Protein AF-A0A0H4I428-F1 (afdb_monomer_lite)

InterPro domains:
  IPR001898 Solute carrier family 13 [PF00939] (28-108)
  IPR031312 Sodium/sulphate symporter, conserved site [PS01271] (58-74)
  IPR051679 Divalent Anion Sodium Symporter-Related Transporters [PTHR43652] (28-108)

Structure (mmCIF, N/CA/C/O backbone):
data_AF-A0A0H4I428-F1
#
_entry.id   AF-A0A0H4I428-F1
#
loop_
_atom_site.group_PDB
_atom_site.id
_atom_site.type_symbol
_atom_site.label_atom_id
_atom_site.label_alt_id
_atom_site.label_comp_id
_atom_site.label_asym_id
_atom_site.label_entity_id
_atom_site.label_seq_id
_atom_site.pdbx_PDB_ins_code
_atom_site.Cartn_x
_atom_site.Cartn_y
_atom_site.Cartn_z
_atom_site.occupancy
_atom_site.B_iso_or_equiv
_atom_site.auth_seq_id
_atom_site.auth_comp_id
_atom_site.auth_asym_id
_atom_site.auth_atom_id
_atom_site.pdbx_PDB_model_num
ATOM 1 N N . MET A 1 1 ? 15.130 -41.638 9.070 1.00 59.81 1 MET A N 1
ATOM 2 C CA . MET A 1 1 ? 14.266 -40.464 9.315 1.00 59.81 1 MET A CA 1
ATOM 3 C C . MET A 1 1 ? 12.855 -40.986 9.466 1.00 59.81 1 MET A C 1
ATOM 5 O O . MET A 1 1 ? 12.420 -41.717 8.585 1.00 59.81 1 MET A O 1
ATOM 9 N N . ASN A 1 2 ? 12.190 -40.700 10.587 1.00 83.44 2 ASN A N 1
ATOM 10 C CA . ASN A 1 2 ? 10.788 -41.086 10.753 1.00 83.44 2 ASN A CA 1
ATOM 11 C C . ASN A 1 2 ? 9.934 -40.316 9.740 1.00 83.44 2 ASN A C 1
ATOM 13 O O . ASN A 1 2 ? 10.283 -39.187 9.382 1.00 83.44 2 ASN A O 1
ATOM 17 N N . LEU A 1 3 ? 8.841 -40.929 9.278 1.00 80.94 3 LEU A N 1
ATOM 18 C CA . LEU A 1 3 ? 7.934 -40.348 8.282 1.00 80.94 3 LEU A CA 1
ATOM 19 C C . LEU A 1 3 ? 7.533 -38.908 8.667 1.00 80.94 3 LEU A C 1
ATOM 21 O O . LEU A 1 3 ? 7.576 -38.005 7.835 1.00 80.94 3 LEU A O 1
ATOM 25 N N . ASP A 1 4 ? 7.293 -38.677 9.958 1.00 81.00 4 ASP A N 1
ATOM 26 C CA . ASP A 1 4 ? 6.894 -37.387 10.532 1.00 81.00 4 ASP A CA 1
ATOM 27 C C . ASP A 1 4 ? 7.955 -36.287 10.368 1.00 81.00 4 ASP A C 1
ATOM 29 O O . ASP A 1 4 ? 7.639 -35.141 10.054 1.00 81.00 4 ASP A O 1
ATOM 33 N N . GLN A 1 5 ? 9.241 -36.626 10.505 1.00 78.50 5 GLN A N 1
ATOM 34 C CA . GLN A 1 5 ? 10.334 -35.666 10.309 1.00 78.50 5 GLN A CA 1
ATOM 35 C C . GLN A 1 5 ? 10.515 -35.310 8.830 1.00 78.50 5 GLN A C 1
ATOM 37 O O . GLN A 1 5 ? 10.822 -34.163 8.510 1.00 78.50 5 GLN A O 1
ATOM 42 N N . GLY A 1 6 ? 10.296 -36.269 7.923 1.00 88.12 6 GLY A N 1
ATOM 43 C CA . GLY A 1 6 ? 10.323 -36.014 6.480 1.00 88.12 6 GLY A CA 1
ATOM 44 C C . GLY A 1 6 ? 9.212 -35.058 6.046 1.00 88.12 6 GLY A C 1
ATOM 45 O O . GLY A 1 6 ? 9.447 -34.150 5.246 1.00 88.12 6 GLY A O 1
ATOM 46 N N . ILE A 1 7 ? 8.024 -35.207 6.638 1.00 82.56 7 ILE A N 1
ATOM 47 C CA . ILE A 1 7 ? 6.882 -34.320 6.398 1.00 82.56 7 ILE A CA 1
ATOM 48 C C . ILE A 1 7 ? 7.196 -32.895 6.877 1.00 82.56 7 ILE A C 1
ATOM 50 O O . ILE A 1 7 ? 7.042 -31.955 6.100 1.00 82.56 7 ILE A O 1
ATOM 54 N N . VAL A 1 8 ? 7.720 -32.714 8.096 1.00 84.44 8 VAL A N 1
ATOM 55 C CA . VAL A 1 8 ? 8.086 -31.383 8.628 1.00 84.44 8 VAL A CA 1
ATOM 56 C C . VAL A 1 8 ? 9.149 -30.692 7.770 1.00 84.44 8 VAL A C 1
ATOM 58 O O . VAL A 1 8 ? 9.008 -29.511 7.456 1.00 84.44 8 VAL A O 1
ATOM 61 N N . PHE A 1 9 ? 10.180 -31.417 7.330 1.00 86.25 9 PHE A N 1
ATOM 62 C CA . PHE A 1 9 ? 11.219 -30.861 6.456 1.00 86.25 9 PHE A CA 1
ATOM 63 C C . PHE A 1 9 ? 10.684 -30.444 5.087 1.00 86.25 9 PHE A C 1
ATOM 65 O O . PHE A 1 9 ? 11.079 -29.408 4.556 1.00 86.25 9 PHE A O 1
ATOM 72 N N . THR A 1 10 ? 9.762 -31.224 4.527 1.00 84.00 10 THR A N 1
ATOM 73 C CA . THR A 1 10 ? 9.141 -30.917 3.234 1.00 84.00 10 THR A CA 1
ATOM 74 C C . THR A 1 10 ? 8.229 -29.698 3.344 1.00 84.00 10 THR A C 1
ATOM 76 O O . THR A 1 10 ? 8.283 -28.811 2.499 1.00 84.00 10 THR A O 1
ATOM 79 N N . VAL A 1 11 ? 7.443 -29.601 4.419 1.00 77.81 11 VAL A N 1
ATOM 80 C CA . VAL A 1 11 ? 6.581 -28.443 4.697 1.00 77.81 11 VAL A CA 1
ATOM 81 C C . VAL A 1 11 ? 7.411 -27.174 4.904 1.00 77.81 11 VAL A C 1
ATOM 83 O O . VAL A 1 11 ? 7.077 -26.139 4.327 1.00 77.81 11 VAL A O 1
ATOM 86 N N . LEU A 1 12 ? 8.525 -27.249 5.641 1.00 79.19 12 LEU A N 1
ATOM 87 C CA . LEU A 1 12 ? 9.484 -26.144 5.774 1.00 79.19 12 LEU A CA 1
ATOM 88 C C . LEU A 1 12 ? 10.115 -25.773 4.428 1.00 79.19 12 LEU A C 1
ATOM 90 O O . LEU A 1 12 ? 10.189 -24.600 4.086 1.00 79.19 12 LEU A O 1
ATOM 94 N N . GLY A 1 13 ? 10.512 -26.760 3.626 1.00 83.00 13 GLY A N 1
ATOM 95 C CA . GLY A 1 13 ? 11.077 -26.528 2.298 1.00 83.00 13 GLY A CA 1
ATOM 96 C C . GLY A 1 13 ? 10.094 -25.847 1.345 1.00 83.00 13 GLY A C 1
ATOM 97 O O . GLY A 1 13 ? 10.470 -24.920 0.632 1.00 83.00 13 GLY A O 1
ATOM 98 N N . ILE A 1 14 ? 8.821 -26.252 1.371 1.00 72.94 14 ILE A N 1
ATOM 99 C CA . ILE A 1 14 ? 7.760 -25.669 0.541 1.00 72.94 14 ILE A CA 1
ATOM 100 C C . ILE A 1 14 ? 7.375 -24.271 1.031 1.00 72.94 14 ILE A C 1
ATOM 102 O O . ILE A 1 14 ? 7.207 -23.379 0.209 1.00 72.94 14 ILE A O 1
ATOM 106 N N . THR A 1 15 ? 7.260 -24.036 2.340 1.00 65.62 15 THR A N 1
ATOM 107 C CA . THR A 1 15 ? 6.995 -22.683 2.872 1.00 65.62 15 THR A CA 1
ATOM 108 C C . THR A 1 15 ? 8.147 -21.731 2.575 1.00 65.62 15 THR A C 1
ATOM 110 O O . THR A 1 15 ? 7.898 -20.619 2.118 1.00 65.62 15 THR A O 1
ATOM 113 N N . LEU A 1 16 ? 9.396 -22.184 2.703 1.00 64.75 16 LEU A N 1
ATOM 114 C CA . LEU A 1 16 ? 10.562 -21.440 2.230 1.00 64.75 16 LEU A CA 1
ATOM 115 C C . LEU A 1 16 ? 10.483 -21.184 0.716 1.00 64.75 16 LEU A C 1
ATOM 117 O O . LEU A 1 16 ? 10.717 -20.060 0.289 1.00 64.75 16 LEU A O 1
ATOM 121 N N . ALA A 1 17 ? 10.068 -22.160 -0.097 1.00 67.62 17 ALA A N 1
ATOM 122 C CA . ALA A 1 17 ? 9.919 -21.992 -1.546 1.00 67.62 17 ALA A CA 1
ATOM 123 C C . ALA A 1 17 ? 8.767 -21.058 -1.961 1.00 67.62 17 ALA A C 1
ATOM 125 O O . ALA A 1 17 ? 8.864 -20.341 -2.954 1.00 67.62 17 ALA A O 1
ATOM 126 N N . LEU A 1 18 ? 7.680 -21.026 -1.198 1.00 56.69 18 LEU A N 1
ATOM 127 C CA . LEU A 1 18 ? 6.572 -20.099 -1.414 1.00 56.69 18 LEU A CA 1
ATOM 128 C C . LEU A 1 18 ? 6.947 -18.674 -0.979 1.00 56.69 18 LEU A C 1
ATOM 130 O O . LEU A 1 18 ? 6.596 -17.722 -1.675 1.00 56.69 18 LEU A O 1
ATOM 134 N N . PHE A 1 19 ? 7.740 -18.522 0.087 1.00 59.03 19 PHE A N 1
ATOM 135 C CA . PHE A 1 19 ? 8.385 -17.253 0.440 1.00 59.03 19 PHE A CA 1
ATOM 136 C C . PHE A 1 19 ? 9.457 -16.824 -0.570 1.00 59.03 19 PHE A C 1
ATOM 138 O O . PHE A 1 19 ? 9.682 -15.629 -0.723 1.00 59.03 19 PHE A O 1
ATOM 145 N N . ILE A 1 20 ? 10.076 -17.738 -1.326 1.00 59.41 20 ILE A N 1
ATOM 146 C CA . ILE A 1 20 ? 10.992 -17.364 -2.420 1.00 59.41 20 ILE A CA 1
ATOM 147 C C . ILE A 1 20 ? 10.265 -16.539 -3.494 1.00 59.41 20 ILE A C 1
ATOM 149 O O . ILE A 1 20 ? 10.868 -15.653 -4.096 1.00 59.41 20 ILE A O 1
ATOM 153 N N . TRP A 1 21 ? 8.960 -16.752 -3.704 1.00 51.12 21 TRP A N 1
ATOM 154 C CA . TRP A 1 21 ? 8.186 -15.986 -4.689 1.00 51.12 21 TRP A CA 1
ATOM 155 C C . TRP A 1 21 ? 7.595 -14.678 -4.158 1.00 51.12 21 TRP A C 1
ATOM 157 O O . TRP A 1 21 ? 6.793 -14.059 -4.868 1.00 51.12 21 TRP A O 1
ATOM 167 N N . ASN A 1 22 ? 7.976 -14.296 -2.930 1.00 51.31 22 ASN A N 1
ATOM 168 C CA . ASN A 1 22 ? 7.474 -13.182 -2.138 1.00 51.31 22 ASN A CA 1
ATOM 169 C C . ASN A 1 22 ? 6.768 -12.117 -2.982 1.00 51.31 22 ASN A C 1
ATOM 171 O O . ASN A 1 22 ? 7.388 -11.231 -3.580 1.00 51.31 22 ASN A O 1
ATOM 175 N N . ARG A 1 23 ? 5.439 -12.215 -3.078 1.00 55.00 23 ARG A N 1
ATOM 176 C 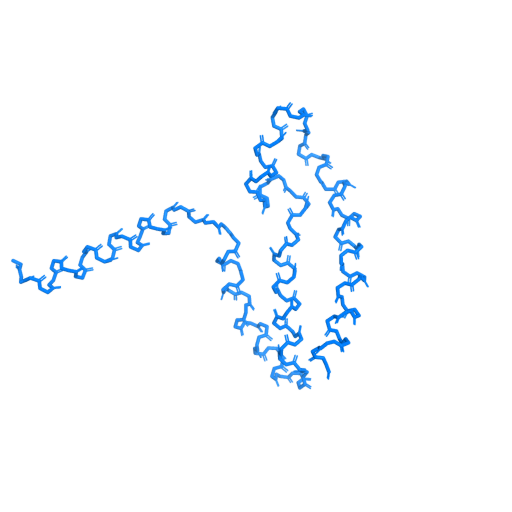CA . ARG A 1 23 ? 4.639 -11.166 -3.701 1.00 55.00 23 ARG A CA 1
ATOM 177 C C . ARG A 1 23 ? 4.609 -10.038 -2.674 1.00 55.00 23 ARG A C 1
ATOM 179 O O . ARG A 1 23 ? 3.663 -9.973 -1.900 1.00 55.00 23 ARG A O 1
ATOM 186 N N . LEU A 1 24 ? 5.660 -9.210 -2.710 1.00 54.12 24 LEU A N 1
ATOM 187 C CA . LEU A 1 24 ? 6.173 -8.162 -1.798 1.00 54.12 24 LEU A CA 1
ATOM 188 C C . LEU A 1 24 ? 5.172 -7.292 -1.001 1.00 54.12 24 LEU A C 1
ATOM 190 O O . LEU A 1 24 ? 5.583 -6.433 -0.233 1.00 54.12 24 LEU A O 1
ATOM 194 N N . ARG A 1 25 ? 3.863 -7.462 -1.175 1.00 56.91 25 ARG A N 1
ATOM 195 C CA . ARG A 1 25 ? 2.799 -6.667 -0.558 1.00 56.91 25 ARG A CA 1
ATOM 196 C C . ARG A 1 25 ? 2.066 -7.384 0.570 1.00 56.91 25 ARG A C 1
ATOM 198 O O . ARG A 1 25 ? 1.683 -6.711 1.519 1.00 56.91 25 ARG A O 1
ATOM 205 N N . PHE A 1 26 ? 1.883 -8.706 0.503 1.00 59.81 26 PHE A N 1
ATOM 206 C CA . PHE A 1 26 ? 1.251 -9.435 1.615 1.00 59.81 26 PHE A CA 1
ATOM 207 C C . PHE A 1 26 ? 2.121 -9.378 2.871 1.00 59.81 26 PHE A C 1
ATOM 209 O O . PHE A 1 26 ? 1.595 -9.157 3.957 1.00 59.81 26 PHE A O 1
ATOM 216 N N . ASP A 1 27 ? 3.440 -9.432 2.698 1.00 64.25 27 ASP A N 1
ATOM 217 C CA . ASP A 1 27 ? 4.408 -9.284 3.780 1.00 64.25 27 ASP A CA 1
ATOM 218 C C . ASP A 1 27 ? 4.307 -7.908 4.446 1.00 64.25 27 ASP A C 1
ATOM 220 O O . ASP A 1 27 ? 4.148 -7.826 5.659 1.00 64.25 27 ASP A O 1
ATOM 224 N N . VAL A 1 28 ? 4.275 -6.819 3.671 1.00 65.31 28 VAL A N 1
ATOM 225 C CA . VAL A 1 28 ? 4.169 -5.456 4.222 1.00 65.31 28 VAL A CA 1
ATOM 226 C C . VAL A 1 28 ? 2.853 -5.250 4.981 1.00 65.31 28 VAL A C 1
ATOM 228 O O . VAL A 1 28 ? 2.870 -4.699 6.079 1.00 65.31 28 VAL A O 1
ATOM 231 N N . VAL A 1 29 ? 1.719 -5.739 4.460 1.00 65.62 29 VAL A N 1
ATOM 232 C CA . VAL A 1 29 ? 0.440 -5.697 5.199 1.00 65.62 29 VAL A CA 1
ATOM 233 C C . VAL A 1 29 ? 0.511 -6.543 6.464 1.00 65.62 29 VAL A C 1
ATOM 235 O O . VAL A 1 29 ? 0.096 -6.077 7.519 1.00 65.62 29 VAL A O 1
ATOM 238 N N . SER A 1 30 ? 1.063 -7.757 6.384 1.00 67.75 30 SER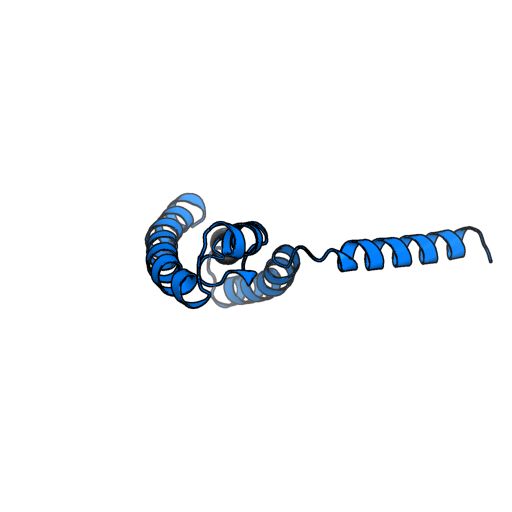 A N 1
ATOM 239 C CA . SER A 1 30 ? 1.192 -8.649 7.541 1.00 67.75 30 SER A CA 1
ATOM 240 C C . SER A 1 30 ? 2.076 -8.060 8.647 1.00 67.75 30 SER A C 1
ATOM 242 O O . SER A 1 30 ? 1.821 -8.307 9.822 1.00 67.75 30 SER A O 1
ATOM 244 N N . MET A 1 31 ? 3.062 -7.227 8.289 1.00 76.00 31 MET A N 1
ATOM 245 C CA . MET A 1 31 ? 3.913 -6.511 9.241 1.00 76.00 31 MET A CA 1
ATOM 246 C C . MET A 1 31 ? 3.243 -5.256 9.813 1.00 76.00 31 MET A C 1
ATOM 248 O O . MET A 1 31 ? 3.396 -4.967 10.998 1.00 76.00 31 MET A O 1
ATOM 252 N N . LEU A 1 32 ? 2.494 -4.506 8.998 1.00 82.12 32 LEU A N 1
ATOM 253 C CA . LEU A 1 32 ? 1.855 -3.255 9.423 1.00 82.12 32 LEU A CA 1
ATOM 254 C C . LEU A 1 32 ? 0.546 -3.473 10.192 1.00 82.12 32 LEU A C 1
ATOM 256 O O . LEU A 1 32 ? 0.233 -2.685 11.079 1.00 82.12 32 LEU A O 1
ATOM 260 N N . ALA A 1 33 ? -0.205 -4.536 9.899 1.00 83.81 33 ALA A N 1
ATOM 261 C CA . ALA A 1 33 ? -1.468 -4.853 10.566 1.00 83.81 33 ALA A CA 1
ATOM 262 C C . ALA A 1 33 ? -1.366 -4.950 12.106 1.00 83.81 33 ALA A C 1
ATOM 264 O O . ALA A 1 33 ? -2.161 -4.292 12.776 1.00 83.81 33 ALA A O 1
ATOM 265 N N . PRO A 1 34 ? -0.404 -5.682 12.710 1.00 85.06 34 PRO A N 1
ATOM 266 C CA . PRO A 1 34 ? -0.290 -5.744 14.171 1.00 85.06 34 PRO A CA 1
ATOM 267 C C . PRO A 1 34 ? 0.112 -4.402 14.803 1.00 85.06 34 PRO A C 1
ATOM 269 O O . PRO A 1 34 ? -0.328 -4.089 15.908 1.00 85.06 34 PRO A O 1
ATOM 272 N N . VAL A 1 35 ? 0.902 -3.579 14.104 1.00 87.50 35 VAL A N 1
ATOM 273 C CA . VAL A 1 35 ? 1.252 -2.219 14.555 1.00 87.50 35 VAL A CA 1
ATOM 274 C C . VAL A 1 35 ? 0.028 -1.304 14.507 1.00 87.50 35 VAL A C 1
ATOM 276 O O . VAL A 1 35 ? -0.234 -0.542 15.430 1.00 87.50 35 VAL A O 1
ATOM 279 N N . ALA A 1 36 ? -0.761 -1.399 13.444 1.00 86.38 36 ALA A N 1
ATOM 280 C CA . ALA A 1 36 ? -1.974 -0.613 13.2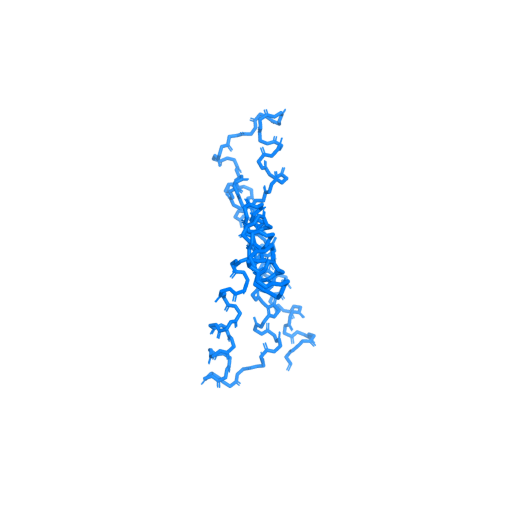92 1.00 86.38 36 ALA A CA 1
ATOM 281 C C . ALA A 1 36 ? -3.052 -1.012 14.314 1.00 86.38 36 ALA A C 1
ATOM 283 O O . ALA A 1 36 ? -3.720 -0.144 14.870 1.00 86.38 36 ALA A O 1
ATOM 284 N N 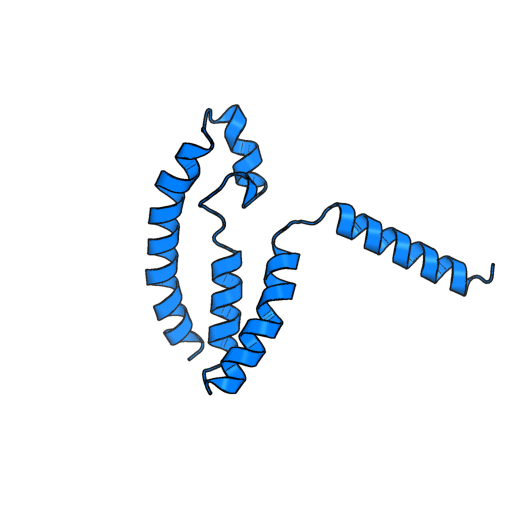. LEU A 1 37 ? -3.165 -2.306 14.626 1.00 89.06 37 LEU A N 1
ATOM 285 C CA . LEU A 1 37 ? -4.052 -2.832 15.664 1.00 89.06 37 LEU A CA 1
ATOM 286 C C . LEU A 1 37 ? -3.692 -2.295 17.057 1.00 89.06 37 LEU A C 1
ATOM 288 O O . LEU A 1 37 ? -4.571 -1.862 17.807 1.00 89.06 37 LEU A O 1
ATOM 292 N N . SER A 1 38 ? -2.402 -2.290 17.409 1.00 89.38 38 SER A N 1
ATOM 293 C CA . SER A 1 38 ? -1.954 -1.777 18.709 1.00 89.38 38 SER A CA 1
ATOM 294 C C . SER A 1 38 ? -2.170 -0.265 18.835 1.00 89.38 38 SER A C 1
ATOM 296 O O . SER A 1 38 ? -2.602 0.205 19.890 1.00 89.38 38 SER A O 1
ATOM 298 N N . LEU A 1 39 ? -1.970 0.490 17.750 1.00 89.06 39 LEU A N 1
ATOM 299 C CA . LEU A 1 39 ? -2.282 1.920 17.686 1.00 89.06 39 LEU A CA 1
ATOM 300 C C . LEU A 1 39 ? -3.785 2.193 17.801 1.00 89.06 39 LEU A C 1
ATOM 302 O O . LEU A 1 39 ? -4.176 3.057 18.583 1.00 89.06 39 LEU A O 1
ATOM 306 N N . ALA A 1 40 ? -4.624 1.440 17.083 1.00 89.69 40 ALA A N 1
ATOM 307 C CA . ALA A 1 40 ? -6.078 1.588 17.143 1.00 89.69 40 ALA A CA 1
ATOM 308 C C . ALA A 1 40 ? -6.607 1.375 18.568 1.00 89.69 40 ALA A C 1
ATOM 310 O O . ALA A 1 40 ? -7.385 2.180 19.079 1.00 89.69 40 ALA A O 1
ATOM 311 N N . THR A 1 41 ? -6.097 0.337 19.237 1.00 89.06 41 THR A N 1
ATOM 312 C CA . THR A 1 41 ? -6.446 0.015 20.626 1.00 89.06 41 THR A CA 1
ATOM 313 C C . THR A 1 41 ? -5.983 1.111 21.592 1.00 89.06 41 THR A C 1
ATOM 315 O O . THR A 1 41 ? -6.728 1.499 22.488 1.00 89.06 41 THR A O 1
ATOM 318 N N . SER A 1 42 ? -4.774 1.649 21.395 1.00 90.75 42 SER A N 1
ATOM 319 C CA . SER A 1 42 ? -4.198 2.689 22.264 1.00 90.75 42 SER A CA 1
ATOM 320 C C . SER A 1 42 ? -4.903 4.041 22.129 1.00 90.75 42 SER A C 1
ATOM 322 O O . SER A 1 42 ? -5.000 4.787 23.099 1.00 90.75 42 SER A O 1
ATOM 324 N N . LEU A 1 43 ? -5.388 4.360 20.928 1.00 90.25 43 LEU A N 1
ATOM 325 C CA . LEU A 1 43 ? -6.050 5.626 20.608 1.00 90.25 43 LEU A CA 1
ATOM 326 C C . LEU A 1 43 ? -7.584 5.549 20.690 1.00 90.25 43 LEU A C 1
ATOM 328 O O . LEU A 1 43 ? -8.246 6.553 20.445 1.00 90.25 43 LEU A O 1
ATOM 332 N N . ASN A 1 44 ? -8.142 4.384 21.045 1.00 89.00 44 ASN A N 1
ATOM 333 C CA . ASN A 1 44 ? -9.585 4.133 21.138 1.00 89.00 44 ASN A CA 1
ATOM 334 C C . ASN A 1 44 ? -10.348 4.522 19.852 1.00 89.00 44 ASN A C 1
ATOM 336 O O . ASN A 1 44 ? -11.405 5.147 19.888 1.00 89.00 44 ASN A O 1
ATOM 340 N N . VAL A 1 45 ? -9.771 4.178 18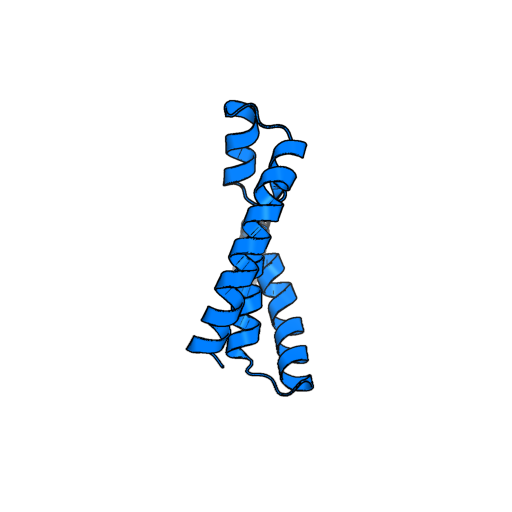.700 1.00 90.12 45 VAL A N 1
ATOM 341 C CA . VAL A 1 45 ? -10.365 4.384 17.368 1.00 90.12 45 VAL A CA 1
ATOM 342 C C . VAL A 1 45 ? -10.825 3.040 16.791 1.00 90.12 45 VAL A C 1
ATOM 344 O O . VAL A 1 45 ? -10.259 1.998 17.142 1.00 90.12 45 VAL A O 1
ATOM 347 N N . PRO A 1 46 ? -11.841 3.027 15.906 1.00 90.00 46 PRO A N 1
ATOM 348 C CA . PRO A 1 46 ? -12.399 1.794 15.367 1.00 90.00 46 PRO A CA 1
ATOM 349 C C . PRO A 1 46 ? -11.327 0.997 14.621 1.00 90.00 46 PRO A C 1
ATOM 351 O O . PRO A 1 46 ? -10.729 1.454 13.645 1.00 90.00 46 PRO A O 1
ATOM 354 N N . THR A 1 47 ? -11.074 -0.217 15.110 1.00 90.00 47 THR A N 1
ATOM 355 C CA . THR A 1 47 ? -9.997 -1.085 14.616 1.00 90.00 47 THR A CA 1
ATOM 356 C C . THR A 1 47 ? -10.218 -1.485 13.160 1.00 90.00 47 THR A C 1
ATOM 358 O O . THR A 1 47 ? -9.270 -1.471 12.377 1.00 90.00 47 THR A O 1
ATOM 361 N N . ASP A 1 48 ? -11.464 -1.759 12.775 1.00 89.88 48 ASP A N 1
ATOM 362 C CA . ASP A 1 48 ? -11.817 -2.153 11.409 1.00 89.88 48 ASP A CA 1
ATOM 363 C C . ASP A 1 48 ? -11.482 -1.049 10.398 1.00 89.88 48 ASP A C 1
ATOM 365 O O . ASP A 1 48 ? -10.882 -1.325 9.357 1.00 89.88 48 ASP A O 1
ATOM 369 N N . ALA A 1 49 ? -11.768 0.214 10.736 1.00 89.38 49 ALA A N 1
ATOM 370 C CA . ALA A 1 49 ? -11.422 1.365 9.904 1.00 89.38 49 ALA A CA 1
ATOM 371 C C . ALA A 1 49 ? -9.900 1.513 9.740 1.00 89.38 49 ALA A C 1
ATOM 373 O O . ALA A 1 49 ? -9.404 1.739 8.634 1.00 89.38 49 ALA A O 1
ATOM 374 N N . VAL A 1 50 ? -9.141 1.334 10.824 1.00 89.50 50 VAL A N 1
ATOM 375 C CA . VAL A 1 50 ? -7.673 1.424 10.800 1.00 89.50 50 VAL A CA 1
ATOM 376 C C . VAL A 1 50 ? -7.056 0.285 9.979 1.00 89.50 50 VAL A C 1
ATOM 378 O O . VAL A 1 50 ? -6.168 0.527 9.159 1.00 89.50 50 VAL A O 1
ATOM 381 N N . LEU A 1 51 ? -7.544 -0.949 10.131 1.00 90.00 51 LEU A N 1
ATOM 382 C CA . LEU A 1 51 ? -7.088 -2.089 9.331 1.00 90.00 51 LEU A CA 1
ATOM 383 C C . LEU A 1 51 ? -7.433 -1.916 7.847 1.00 90.00 51 LEU A C 1
ATOM 385 O O . LEU A 1 51 ? -6.605 -2.224 6.985 1.00 90.00 51 LEU A O 1
ATOM 389 N N . MET A 1 52 ? -8.610 -1.368 7.538 1.00 90.00 52 MET A N 1
ATOM 390 C CA . MET A 1 52 ? -9.001 -1.092 6.158 1.00 90.00 52 MET A CA 1
ATOM 391 C C . MET A 1 52 ? -8.146 0.023 5.539 1.00 90.00 52 MET A C 1
ATOM 393 O O . MET A 1 52 ? -7.742 -0.083 4.380 1.00 90.00 52 MET A O 1
ATOM 397 N N . ALA A 1 53 ? -7.762 1.038 6.319 1.00 88.62 53 ALA A N 1
ATOM 398 C CA . ALA A 1 53 ? -6.812 2.060 5.883 1.00 88.62 53 ALA A CA 1
ATOM 399 C C . ALA A 1 53 ? -5.432 1.467 5.543 1.00 88.62 53 ALA A C 1
ATOM 401 O O . ALA A 1 53 ? -4.858 1.803 4.504 1.00 88.62 53 ALA A O 1
ATOM 402 N N . VAL A 1 54 ? -4.922 0.529 6.352 1.00 87.75 54 VAL A N 1
ATOM 403 C CA . VAL A 1 54 ? -3.667 -0.192 6.059 1.00 87.75 54 VAL A CA 1
ATOM 404 C C . VAL A 1 54 ? -3.788 -1.027 4.786 1.00 87.75 54 VAL A C 1
ATOM 406 O O . VAL A 1 54 ? -2.904 -0.973 3.927 1.00 87.75 54 VAL A O 1
ATOM 409 N N . ALA A 1 55 ? -4.885 -1.772 4.632 1.00 86.50 55 ALA A N 1
ATOM 410 C CA . ALA A 1 55 ? -5.134 -2.585 3.444 1.00 86.50 55 ALA A CA 1
ATOM 411 C C . ALA A 1 55 ? -5.195 -1.729 2.167 1.00 86.50 55 ALA A C 1
ATOM 413 O O . ALA A 1 55 ? -4.641 -2.107 1.126 1.00 86.50 55 ALA A O 1
ATOM 414 N N . MET A 1 56 ? -5.815 -0.550 2.252 1.00 88.12 56 MET A N 1
ATOM 415 C CA . MET A 1 56 ? -5.934 0.369 1.127 1.00 88.12 56 MET A CA 1
ATOM 416 C C . MET A 1 56 ? -4.588 1.018 0.776 1.00 88.12 56 MET A C 1
ATOM 418 O O . MET A 1 56 ? -4.204 1.030 -0.394 1.00 88.12 56 MET A O 1
ATOM 422 N N . GLY A 1 57 ? -3.817 1.453 1.778 1.00 84.19 57 GLY A N 1
ATOM 423 C CA . GLY A 1 57 ? -2.477 2.018 1.586 1.00 84.19 57 GLY A CA 1
ATOM 424 C C . GLY A 1 57 ? -1.476 1.021 0.992 1.00 84.19 57 GLY A C 1
ATOM 425 O O . GLY A 1 57 ? -0.727 1.343 0.069 1.00 84.19 57 GLY A O 1
ATOM 426 N N . ALA A 1 58 ? -1.509 -0.235 1.437 1.00 82.19 58 ALA A N 1
ATOM 427 C CA . ALA A 1 58 ? -0.698 -1.291 0.833 1.00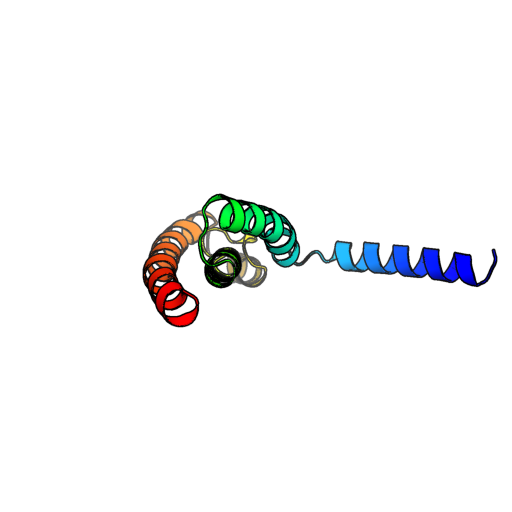 82.19 58 ALA A CA 1
ATOM 428 C C . ALA A 1 58 ? -1.159 -1.665 -0.583 1.00 82.19 58 ALA A C 1
ATOM 430 O O . ALA A 1 58 ? -0.403 -2.252 -1.368 1.00 82.19 58 ALA A O 1
ATOM 431 N N . SER A 1 59 ? -2.403 -1.322 -0.926 1.00 82.31 59 SER A N 1
ATOM 432 C CA . SER A 1 59 ? -2.940 -1.541 -2.259 1.00 82.31 59 SER A CA 1
ATOM 433 C C . SER A 1 59 ? -2.457 -0.491 -3.275 1.00 82.31 59 SER A C 1
ATOM 435 O O . SER A 1 59 ? -2.276 -0.805 -4.458 1.00 82.31 59 SER A O 1
ATOM 437 N N . SER A 1 60 ? -2.159 0.726 -2.817 1.00 82.69 60 SER A N 1
ATOM 438 C CA . SER A 1 60 ? -1.767 1.881 -3.632 1.00 82.69 60 SER A CA 1
ATOM 439 C C . SER A 1 60 ? -0.254 1.994 -3.875 1.00 82.69 60 SER A C 1
ATOM 441 O O . SER A 1 60 ? 0.392 2.950 -3.457 1.00 82.69 60 SER A O 1
ATOM 443 N N . ALA A 1 61 ? 0.341 1.032 -4.584 1.00 82.25 61 ALA A N 1
ATOM 444 C CA . ALA A 1 61 ? 1.769 1.080 -4.932 1.00 82.25 61 ALA A CA 1
ATOM 445 C C . ALA A 1 61 ? 2.014 1.746 -6.300 1.00 82.25 61 ALA A C 1
ATOM 447 O O . ALA A 1 61 ? 2.372 1.084 -7.275 1.00 82.25 61 ALA A O 1
ATOM 448 N N . PHE A 1 62 ? 1.777 3.056 -6.378 1.00 82.06 62 PHE A N 1
ATOM 449 C CA . PHE A 1 62 ? 1.845 3.811 -7.640 1.00 82.06 62 PHE A CA 1
ATOM 450 C C . PHE A 1 62 ? 3.157 4.566 -7.846 1.00 82.06 62 PHE A C 1
ATOM 452 O O . PHE A 1 62 ? 3.566 4.792 -8.979 1.00 82.06 62 PHE A O 1
ATOM 459 N N . MET A 1 63 ? 3.818 4.967 -6.758 1.00 82.19 63 MET A N 1
ATOM 460 C CA . MET A 1 63 ? 4.956 5.891 -6.814 1.00 82.19 63 MET A CA 1
ATOM 461 C C . MET A 1 63 ? 6.232 5.298 -7.413 1.00 82.19 63 MET A C 1
ATOM 463 O O . MET A 1 63 ? 7.103 6.055 -7.834 1.00 82.19 63 MET A O 1
ATOM 467 N N . THR A 1 64 ? 6.378 3.972 -7.432 1.00 84.88 64 THR A N 1
ATOM 468 C CA . THR A 1 64 ? 7.589 3.312 -7.929 1.00 84.88 64 THR A CA 1
ATOM 469 C C . THR A 1 64 ? 7.249 2.119 -8.824 1.00 84.88 64 THR A C 1
ATOM 471 O O . THR A 1 64 ? 6.253 1.424 -8.590 1.00 84.88 64 THR A O 1
ATOM 474 N N . PRO A 1 65 ? 8.097 1.817 -9.823 1.00 77.44 65 PRO A N 1
ATOM 475 C CA . PRO A 1 65 ? 7.909 0.651 -10.686 1.00 77.44 65 PRO A CA 1
ATOM 476 C C . PRO A 1 65 ? 8.070 -0.672 -9.923 1.00 77.44 65 PRO A C 1
ATOM 478 O O . PRO A 1 65 ? 7.434 -1.666 -10.260 1.00 77.44 65 PRO A O 1
ATOM 481 N N . ILE A 1 66 ? 8.862 -0.680 -8.846 1.00 79.81 66 ILE A N 1
ATOM 482 C CA . ILE A 1 66 ? 9.083 -1.854 -7.984 1.00 79.81 66 ILE A CA 1
ATOM 483 C C . ILE A 1 66 ? 7.871 -2.104 -7.063 1.00 79.81 66 ILE A C 1
ATOM 485 O O . ILE A 1 66 ? 7.685 -3.208 -6.557 1.00 79.81 66 ILE A O 1
ATOM 489 N N . GLY A 1 67 ? 6.997 -1.106 -6.878 1.00 71.56 67 GLY A N 1
ATOM 490 C CA . GLY A 1 67 ? 5.835 -1.196 -5.993 1.00 71.56 67 GLY A CA 1
ATOM 491 C C . GLY A 1 67 ? 4.807 -2.261 -6.397 1.00 71.56 67 GLY A C 1
ATOM 492 O O . GLY A 1 67 ? 4.086 -2.791 -5.547 1.00 71.56 67 GLY A O 1
ATOM 493 N N . HIS A 1 68 ? 4.733 -2.622 -7.680 1.00 79.12 68 HIS A N 1
ATOM 494 C CA . HIS A 1 68 ? 3.904 -3.732 -8.137 1.00 79.12 68 HIS A CA 1
ATOM 495 C C . HIS A 1 68 ? 4.496 -4.389 -9.385 1.00 79.12 68 HIS A C 1
ATOM 497 O O . HIS A 1 68 ? 4.957 -3.701 -10.290 1.00 79.12 68 HIS A O 1
ATOM 503 N N . ARG A 1 69 ? 4.406 -5.724 -9.493 1.00 75.06 69 ARG A N 1
ATOM 504 C CA . ARG A 1 69 ? 4.962 -6.463 -10.647 1.00 75.06 69 ARG A CA 1
ATOM 505 C C . ARG A 1 69 ? 4.424 -5.969 -11.988 1.00 75.06 69 ARG A C 1
ATOM 507 O O . ARG A 1 69 ? 5.170 -5.912 -12.952 1.00 75.06 69 ARG A O 1
ATOM 514 N N . SER A 1 70 ? 3.152 -5.573 -12.035 1.00 81.44 70 SER A N 1
ATOM 515 C CA . SER A 1 70 ? 2.560 -5.009 -13.255 1.00 81.44 70 SER A CA 1
ATOM 516 C C . SER A 1 70 ? 3.243 -3.713 -13.699 1.00 81.44 70 SER A C 1
ATOM 518 O O . SER A 1 70 ? 3.375 -3.490 -14.893 1.00 81.44 70 SER A O 1
ATOM 520 N N . ASN A 1 71 ? 3.692 -2.880 -12.758 1.00 83.50 71 ASN A N 1
ATOM 521 C CA . ASN A 1 71 ? 4.363 -1.620 -13.068 1.00 83.50 71 ASN A CA 1
ATOM 522 C C . ASN A 1 71 ? 5.761 -1.903 -13.638 1.00 83.50 71 ASN A C 1
ATOM 524 O O . ASN A 1 71 ? 6.130 -1.382 -14.685 1.00 83.50 71 ASN A O 1
ATOM 528 N N . ALA A 1 72 ? 6.506 -2.815 -13.008 1.00 83.06 72 ALA A N 1
ATOM 529 C CA . ALA A 1 72 ? 7.808 -3.248 -13.510 1.00 83.06 72 ALA A CA 1
ATOM 530 C C . ALA A 1 72 ? 7.726 -3.859 -14.923 1.00 83.06 72 ALA A C 1
ATOM 532 O O . ALA A 1 72 ? 8.556 -3.546 -15.768 1.00 83.06 72 ALA A O 1
ATOM 533 N N . LEU A 1 73 ? 6.702 -4.677 -15.199 1.00 85.94 73 LEU A N 1
ATOM 534 C CA . LEU A 1 73 ? 6.509 -5.320 -16.507 1.00 85.94 73 LEU A CA 1
ATOM 535 C C . LEU A 1 73 ? 6.208 -4.330 -17.640 1.00 85.94 73 LEU A C 1
ATOM 537 O O . LEU A 1 73 ? 6.565 -4.592 -18.783 1.00 85.94 73 LEU A O 1
ATOM 541 N N . VAL A 1 74 ? 5.540 -3.215 -17.340 1.00 86.50 74 VAL A N 1
ATOM 542 C CA . VAL A 1 74 ? 5.171 -2.201 -18.342 1.00 86.50 74 VAL A CA 1
ATOM 543 C C . VAL A 1 74 ? 6.267 -1.147 -18.512 1.00 86.50 74 VAL A C 1
ATOM 545 O O . VAL A 1 74 ? 6.295 -0.457 -19.526 1.00 86.50 74 VAL A O 1
ATOM 548 N N . MET A 1 75 ? 7.193 -1.027 -17.558 1.00 86.38 75 MET A N 1
ATOM 549 C CA . MET A 1 75 ? 8.229 0.004 -17.581 1.00 86.38 75 MET A CA 1
ATOM 550 C C . MET A 1 75 ? 9.104 -0.064 -18.843 1.00 86.38 75 MET A C 1
ATOM 552 O O . MET A 1 75 ? 9.244 0.945 -19.529 1.00 86.38 75 MET A O 1
ATOM 556 N N . GLU A 1 76 ? 9.646 -1.240 -19.170 1.00 84.94 76 GLU A N 1
ATOM 557 C CA . GLU A 1 76 ? 10.542 -1.412 -20.322 1.00 84.94 76 GLU A CA 1
ATOM 558 C C . GLU A 1 76 ? 9.800 -1.331 -21.677 1.00 84.94 76 GLU A C 1
ATOM 560 O O . GLU A 1 76 ? 10.192 -0.506 -22.503 1.00 84.94 76 GLU A O 1
ATOM 565 N N . PRO A 1 77 ? 8.686 -2.059 -21.923 1.00 90.62 77 PRO A N 1
ATOM 566 C CA . PRO A 1 77 ? 7.966 -1.970 -23.200 1.00 90.62 77 PRO A CA 1
ATOM 567 C C . PRO A 1 77 ? 7.222 -0.642 -23.392 1.00 90.62 77 PRO A C 1
ATOM 569 O O . PRO A 1 77 ? 6.963 -0.235 -24.521 1.00 90.62 77 PRO A O 1
ATOM 572 N N . GLY A 1 78 ? 6.851 0.026 -22.297 1.00 85.19 78 GLY A N 1
ATOM 573 C CA . GLY A 1 78 ? 6.157 1.314 -22.310 1.00 85.19 78 GLY A CA 1
ATOM 574 C C . GLY A 1 78 ? 7.084 2.523 -22.421 1.00 85.19 78 GLY A C 1
ATOM 575 O O . GLY A 1 78 ? 6.592 3.646 -22.479 1.00 85.19 78 GLY A O 1
ATOM 576 N N . GLY A 1 79 ? 8.408 2.320 -22.428 1.00 87.50 79 GLY A N 1
ATOM 577 C CA . GLY A 1 79 ? 9.388 3.408 -22.486 1.00 87.50 79 GLY A CA 1
ATOM 578 C C . GLY A 1 79 ? 9.370 4.332 -21.263 1.00 87.50 79 GLY A C 1
ATOM 579 O O . GLY A 1 79 ? 9.851 5.461 -21.349 1.00 87.50 79 GLY A O 1
ATOM 580 N N . TYR A 1 80 ? 8.813 3.881 -20.133 1.00 87.94 80 TYR A N 1
ATOM 581 C CA . TYR A 1 80 ? 8.725 4.676 -18.910 1.00 87.94 80 TYR A CA 1
ATOM 582 C C . TYR A 1 80 ? 10.057 4.680 -18.163 1.00 87.94 80 TYR A C 1
ATOM 584 O O . TYR A 1 80 ? 10.685 3.640 -17.959 1.00 87.94 80 TYR A O 1
ATOM 592 N N . GLN A 1 81 ? 10.458 5.844 -17.663 1.00 86.38 81 GLN A N 1
ATOM 593 C CA . GLN A 1 81 ? 11.593 5.966 -16.759 1.00 86.38 81 GLN A CA 1
ATOM 594 C C . GLN A 1 81 ? 11.139 5.847 -15.300 1.00 86.38 81 GLN A C 1
ATOM 596 O O . GLN A 1 81 ? 9.985 6.097 -14.950 1.00 86.38 81 GLN A O 1
ATOM 601 N N . PHE A 1 82 ? 12.068 5.511 -14.400 1.00 82.12 82 PHE A N 1
ATOM 602 C CA . PHE A 1 82 ? 11.774 5.420 -12.963 1.00 82.12 82 PHE A CA 1
ATOM 603 C C . PHE A 1 82 ? 11.185 6.738 -12.420 1.00 82.12 82 PHE A C 1
ATOM 605 O O . PHE A 1 82 ? 10.299 6.735 -11.568 1.00 82.12 82 PHE A O 1
ATOM 612 N N . GLY A 1 83 ? 11.647 7.871 -12.963 1.00 83.62 83 GLY A N 1
ATOM 613 C CA . GLY A 1 83 ? 11.176 9.213 -12.627 1.00 83.62 83 GLY A CA 1
ATOM 614 C C . GLY A 1 83 ? 9.747 9.539 -13.081 1.00 83.62 83 GLY A C 1
ATOM 615 O O . GLY A 1 83 ? 9.163 10.488 -12.566 1.00 83.62 83 GLY A O 1
ATOM 616 N N . ASP A 1 84 ? 9.153 8.772 -13.992 1.00 86.19 84 ASP A N 1
ATOM 617 C CA . ASP A 1 84 ? 7.789 9.037 -14.468 1.00 86.19 84 ASP A CA 1
ATOM 618 C C . ASP A 1 84 ? 6.734 8.500 -13.493 1.00 86.19 84 ASP A C 1
ATOM 620 O O . ASP A 1 84 ? 5.661 9.087 -13.330 1.00 86.19 84 ASP A O 1
ATOM 624 N N . TYR A 1 85 ? 7.075 7.434 -12.763 1.00 86.19 85 TYR A N 1
ATOM 625 C CA . TYR A 1 85 ? 6.179 6.781 -11.810 1.00 86.19 85 TYR A CA 1
ATOM 626 C C . TYR A 1 85 ? 5.801 7.670 -10.634 1.00 86.19 85 TYR A C 1
ATOM 628 O O . TYR A 1 85 ? 4.634 7.717 -10.266 1.00 86.19 85 TYR A O 1
ATOM 636 N N . TRP A 1 86 ? 6.739 8.410 -10.044 1.00 84.50 86 TRP A N 1
ATOM 637 C CA . TRP A 1 86 ? 6.397 9.262 -8.901 1.00 84.50 86 TRP A CA 1
ATOM 638 C C . TRP A 1 86 ? 5.606 10.508 -9.328 1.00 84.50 86 TRP A C 1
ATOM 640 O O . TRP A 1 86 ? 4.730 10.946 -8.587 1.00 84.50 86 TRP A O 1
ATOM 650 N N . ARG A 1 87 ? 5.848 11.035 -10.540 1.00 86.88 87 ARG A N 1
ATOM 651 C CA . ARG A 1 87 ? 5.134 12.201 -11.094 1.00 86.88 87 ARG A CA 1
ATOM 652 C C . ARG A 1 87 ? 3.643 11.939 -11.288 1.00 86.88 87 ARG A C 1
ATOM 654 O O . ARG A 1 87 ? 2.843 12.833 -11.038 1.00 86.88 87 ARG A O 1
ATOM 661 N N . LEU A 1 88 ? 3.273 10.729 -11.709 1.00 85.44 88 LEU A N 1
ATOM 662 C CA . LEU A 1 88 ? 1.871 10.309 -11.842 1.00 85.44 88 LEU A CA 1
ATOM 663 C C . LEU A 1 88 ? 1.342 9.630 -10.574 1.00 85.44 88 LEU A C 1
ATOM 665 O O . LEU A 1 88 ? 0.193 9.828 -10.184 1.00 85.44 88 LEU A O 1
ATOM 669 N N . GLY A 1 89 ? 2.188 8.856 -9.902 1.00 86.44 89 GLY A N 1
ATOM 670 C CA . GLY A 1 89 ? 1.829 8.085 -8.722 1.00 86.44 89 GLY A CA 1
ATOM 671 C C . GLY A 1 89 ? 1.526 8.946 -7.503 1.00 86.44 89 GLY A C 1
ATOM 672 O O . GLY A 1 89 ? 0.640 8.584 -6.733 1.00 86.44 89 GLY A O 1
ATOM 673 N N . LEU A 1 90 ? 2.195 10.089 -7.324 1.00 88.31 90 LEU A N 1
ATOM 674 C CA . LEU A 1 90 ? 1.927 10.994 -6.204 1.00 88.31 90 LEU A CA 1
ATOM 675 C C . LEU A 1 90 ? 0.540 11.661 -6.312 1.00 88.31 90 LEU A C 1
ATOM 677 O O . LEU A 1 90 ? -0.232 11.517 -5.363 1.00 88.31 90 LEU A O 1
ATOM 681 N N . PRO A 1 91 ? 0.146 12.280 -7.448 1.00 91.12 91 PRO A N 1
ATOM 682 C CA . PRO A 1 91 ? -1.228 12.742 -7.653 1.00 91.12 91 PRO A CA 1
ATOM 683 C C . PRO A 1 91 ? -2.272 11.644 -7.426 1.00 91.12 91 PRO A C 1
ATOM 685 O O . PRO A 1 91 ? -3.264 11.867 -6.735 1.00 91.12 91 PRO A O 1
ATOM 688 N N . LEU A 1 92 ? -2.028 10.436 -7.948 1.00 89.00 92 LEU A N 1
ATOM 689 C CA . LEU A 1 92 ? -2.950 9.310 -7.792 1.00 89.00 92 LEU A CA 1
ATOM 690 C C . LEU A 1 92 ? -3.084 8.876 -6.325 1.00 89.00 92 LEU A C 1
ATOM 692 O O . LEU A 1 92 ? -4.186 8.610 -5.855 1.00 89.00 92 LEU A O 1
ATOM 696 N N . SER A 1 93 ? -1.973 8.852 -5.586 1.00 87.88 93 SER A N 1
ATOM 697 C CA . SER A 1 93 ? -1.958 8.504 -4.160 1.00 87.88 93 SER A CA 1
ATOM 698 C C . SER A 1 93 ? -2.723 9.531 -3.322 1.00 87.88 93 SER A C 1
ATOM 700 O O . SER A 1 93 ? -3.441 9.153 -2.397 1.00 87.88 93 SER A O 1
ATOM 702 N N . ILE A 1 94 ? -2.632 10.820 -3.671 1.00 90.75 94 ILE A N 1
ATOM 703 C CA . ILE A 1 94 ? -3.412 11.885 -3.023 1.00 90.75 94 ILE A CA 1
ATOM 704 C C . ILE A 1 94 ? -4.905 11.678 -3.277 1.00 90.75 94 ILE A C 1
ATOM 706 O O . ILE A 1 94 ? -5.680 11.686 -2.326 1.00 90.75 94 ILE A O 1
ATOM 710 N N . ILE A 1 95 ? -5.308 11.438 -4.528 1.00 92.75 95 ILE A N 1
ATOM 711 C CA . ILE A 1 95 ? -6.714 11.184 -4.878 1.00 92.75 95 ILE A CA 1
ATOM 712 C C . ILE A 1 95 ? -7.243 9.976 -4.103 1.00 92.75 95 ILE A C 1
ATOM 714 O O . ILE A 1 95 ? -8.296 10.059 -3.475 1.00 92.75 95 ILE A O 1
ATOM 718 N N . VAL A 1 96 ? -6.492 8.871 -4.092 1.00 91.75 96 VAL A N 1
ATOM 719 C CA . VAL A 1 96 ? -6.872 7.672 -3.340 1.00 91.75 96 VAL A CA 1
ATOM 720 C C . VAL A 1 96 ? -6.998 7.977 -1.855 1.00 91.75 96 VAL A C 1
ATOM 722 O O . VAL A 1 96 ? -7.976 7.559 -1.256 1.00 91.75 96 VAL A O 1
ATOM 725 N N . THR A 1 97 ? -6.087 8.745 -1.262 1.00 88.81 97 THR A N 1
ATOM 726 C CA . THR A 1 97 ? -6.171 9.106 0.163 1.00 88.81 97 THR A CA 1
ATOM 727 C C . THR A 1 97 ? -7.406 9.963 0.452 1.00 88.81 97 THR A C 1
ATOM 729 O O . THR A 1 97 ? -8.159 9.667 1.377 1.00 88.81 97 THR A O 1
ATOM 732 N N . VAL A 1 98 ? -7.660 10.987 -0.367 1.00 93.06 98 VAL A N 1
ATOM 733 C CA . VAL A 1 98 ? -8.796 11.909 -0.204 1.00 93.06 98 VAL A CA 1
ATOM 734 C C . VAL A 1 98 ? -10.140 11.201 -0.375 1.00 93.06 98 VAL A C 1
ATOM 736 O O . VAL A 1 98 ? -11.104 11.587 0.274 1.00 93.06 98 VAL A O 1
ATOM 739 N N . VAL A 1 99 ? -10.218 10.166 -1.213 1.00 93.81 99 VAL A N 1
ATOM 740 C CA . VAL A 1 99 ? -11.454 9.398 -1.440 1.00 93.81 99 VAL A CA 1
ATOM 741 C C . VAL A 1 99 ? -11.593 8.234 -0.455 1.00 93.81 99 VAL A C 1
ATOM 743 O O . VAL A 1 99 ? -12.679 7.997 0.070 1.00 93.81 99 VAL A O 1
ATOM 746 N N . ALA A 1 100 ? -10.512 7.506 -0.179 1.00 91.50 100 ALA A N 1
ATOM 747 C CA . ALA A 1 100 ? -10.546 6.323 0.672 1.00 91.50 100 ALA A CA 1
ATOM 748 C C . ALA A 1 100 ? -10.823 6.682 2.130 1.00 91.50 100 ALA A C 1
ATOM 750 O O . ALA A 1 100 ? -11.631 6.011 2.752 1.00 91.50 100 ALA A O 1
ATOM 751 N N . VAL A 1 101 ? -10.214 7.739 2.675 1.00 91.12 101 VAL A N 1
ATOM 752 C CA . VAL A 1 101 ? -10.425 8.132 4.079 1.00 91.12 101 VAL A CA 1
ATOM 753 C C . VAL A 1 101 ? -11.907 8.389 4.407 1.00 91.12 101 VAL A C 1
ATOM 755 O O . VAL A 1 101 ? -12.408 7.740 5.324 1.00 91.12 101 VAL A O 1
ATOM 758 N N . PRO A 1 102 ? -12.654 9.252 3.688 1.00 92.75 102 PRO A N 1
ATOM 759 C CA . PRO A 1 102 ? -14.068 9.474 3.990 1.00 92.75 102 PRO A CA 1
ATOM 760 C C . PRO A 1 102 ? -14.927 8.235 3.730 1.00 92.75 102 PRO A C 1
ATOM 762 O O . PRO A 1 102 ? -15.835 7.968 4.508 1.00 92.75 102 PRO A O 1
ATOM 765 N N . MET A 1 103 ? -14.629 7.445 2.693 1.00 91.81 103 MET A N 1
ATOM 766 C CA . MET A 1 103 ? -15.340 6.186 2.442 1.00 91.81 103 MET A CA 1
ATOM 767 C C . MET A 1 103 ? -15.117 5.169 3.562 1.00 91.81 103 MET A C 1
ATOM 769 O O . MET A 1 103 ? -16.058 4.497 3.976 1.00 91.81 103 MET A O 1
ATOM 773 N N . ILE A 1 104 ? -13.887 5.072 4.071 1.00 92.44 104 ILE A N 1
ATOM 774 C CA . ILE A 1 104 ? -13.552 4.164 5.163 1.00 92.44 104 ILE A CA 1
ATOM 775 C C . ILE A 1 104 ? -14.279 4.593 6.437 1.00 92.44 104 ILE A C 1
ATOM 777 O O . ILE A 1 104 ? -14.903 3.768 7.095 1.00 92.44 104 ILE A O 1
ATOM 781 N N . MET A 1 105 ? -14.258 5.889 6.749 1.00 90.38 105 MET A N 1
ATOM 782 C CA . MET A 1 105 ? -14.987 6.427 7.898 1.00 90.38 105 MET A CA 1
ATOM 783 C C . MET A 1 105 ? -16.504 6.269 7.745 1.00 90.38 105 MET A C 1
ATOM 785 O O . MET A 1 105 ? -17.198 6.094 8.731 1.00 90.38 105 MET A O 1
ATOM 789 N N . TRP A 1 106 ? -17.044 6.309 6.528 1.00 92.38 106 TRP A N 1
ATOM 790 C CA . TRP A 1 106 ? -18.482 6.146 6.323 1.00 92.38 106 TRP A CA 1
ATOM 791 C C . TRP A 1 106 ? -18.969 4.700 6.500 1.00 92.38 106 TRP A C 1
ATOM 793 O O . TRP A 1 106 ? -20.114 4.485 6.888 1.00 92.38 106 TRP A O 1
ATOM 803 N N . VAL A 1 107 ? -18.123 3.713 6.200 1.00 93.12 107 VAL A N 1
ATOM 804 C CA . VAL A 1 107 ? -18.507 2.292 6.215 1.00 93.12 107 VAL A CA 1
ATOM 805 C C . VAL A 1 107 ? -18.049 1.566 7.486 1.00 93.12 107 VAL A C 1
ATOM 807 O O . VAL A 1 107 ? -18.731 0.639 7.916 1.00 93.12 107 VAL A O 1
ATOM 810 N N . TRP A 1 108 ? -16.915 1.959 8.081 1.00 87.94 108 TRP A N 1
ATOM 811 C CA . TRP A 1 108 ? -16.280 1.243 9.202 1.00 87.94 108 TRP A CA 1
ATOM 812 C C . TRP A 1 108 ? -16.063 2.079 10.475 1.00 87.94 108 TRP A C 1
ATOM 814 O O . TRP A 1 108 ? -15.538 1.524 11.445 1.00 87.94 108 TRP A O 1
ATOM 824 N N . ALA A 1 109 ? -16.401 3.375 10.493 1.00 75.44 109 ALA A N 1
ATOM 825 C CA . ALA A 1 109 ? -16.425 4.163 11.735 1.00 75.44 109 ALA A CA 1
ATOM 826 C C . ALA A 1 109 ? -17.838 4.222 12.323 1.00 75.44 109 ALA A C 1
ATOM 828 O O . ALA A 1 109 ? -17.922 4.273 13.570 1.00 75.44 109 ALA A O 1
#

Sequence (109 aa):
MNLDQGIVFTVLGITLALFIWNRLRFDVVSMLAPVALSLATSLNVPTDAVLMAVAMGASSAFMTPIGHRSNALVMEPGGYQFGDYWRLGLPLSIIVTVVAVPMIMWVWA

Secondary structure (DSSP, 8-state):
--HHHHHHHHHHHHHHHHHHT--TTHHHHHHHHHHHHHHHHHHT--HHHHHHHHHHHHH---S-GGGSHHHHHHHTTTT--HHHHHHHHHHHHHHHHHHHHHHHHHHH-

Organism: NCBI:txid330734

Radius of gyration: 19.08 Å; chains: 1; bounding box: 33×54×46 Å

pLDDT: mean 81.98, std 10.55, range [51.12, 93.81]

Foldseek 3Di:
DPPVVVVVVVVVVVVVVVCVVCQPLVVQLVVVLVVQQVVCVVVVHQSQLSSQVSVLLSVLQQQALVSGVVSVVCCVVVVHDRVVRNVVSVVVVVVSCVVSNVVSVVPRD